Protein AF-A0A260BL63-F1 (afdb_monomer)

Sequence (81 aa):
MIRLVLAAGAAYVLGAKAGRGRYEQIRKTASAVASSPATKKAIEVGRQKLSDSLNTQPRLEPMQPIDDETQVYVPRDQLRR

Mean predicted aligned error: 10.86 Å

Radius of gyration: 28.5 Å; Cα contacts (8 Å, |Δi|>4): 35; chains: 1; bounding box: 49×20×84 Å

pLDDT: mean 85.91, std 8.04, range [59.41, 96.06]

Structure (mmCIF, N/CA/C/O backbone):
data_AF-A0A260BL63-F1
#
_entry.id   AF-A0A260BL63-F1
#
loop_
_atom_site.group_PDB
_atom_site.id
_atom_site.type_symbol
_atom_site.label_atom_id
_atom_site.label_alt_id
_atom_site.label_comp_id
_atom_site.label_asym_id
_atom_site.label_entity_id
_atom_site.label_seq_id
_atom_site.pdbx_PDB_ins_code
_atom_site.Cartn_x
_atom_site.Cartn_y
_atom_site.Cartn_z
_atom_site.occupancy
_atom_site.B_iso_or_equiv
_atom_site.auth_seq_id
_atom_site.auth_comp_id
_atom_site.auth_asym_id
_atom_site.auth_atom_id
_atom_site.pdbx_PDB_model_num
ATOM 1 N N . MET A 1 1 ? 8.097 -9.052 -44.636 1.00 85.38 1 MET A N 1
ATOM 2 C CA . MET A 1 1 ? 7.119 -9.138 -43.527 1.00 85.38 1 MET A CA 1
ATOM 3 C C . MET A 1 1 ? 7.648 -9.919 -42.325 1.00 85.38 1 MET A C 1
ATOM 5 O O . MET A 1 1 ? 7.802 -9.314 -41.276 1.00 85.38 1 MET A O 1
ATOM 9 N N . ILE A 1 2 ? 8.023 -11.200 -42.457 1.00 92.06 2 ILE A N 1
ATOM 10 C CA . ILE A 1 2 ? 8.439 -12.044 -41.310 1.00 92.06 2 ILE A CA 1
ATOM 11 C C . ILE A 1 2 ? 9.600 -11.465 -40.470 1.00 92.06 2 ILE A C 1
ATOM 13 O O . ILE A 1 2 ? 9.549 -11.479 -39.246 1.00 92.06 2 ILE A O 1
ATOM 17 N N . ARG A 1 3 ? 10.615 -10.868 -41.110 1.00 93.38 3 ARG A N 1
ATOM 18 C CA . ARG A 1 3 ? 11.778 -10.273 -40.421 1.00 93.38 3 ARG A CA 1
ATOM 19 C C . ARG A 1 3 ? 11.409 -9.089 -39.519 1.00 93.38 3 ARG A C 1
ATOM 21 O O . ARG A 1 3 ? 11.989 -8.941 -38.452 1.00 93.38 3 ARG A O 1
ATOM 28 N N . LEU A 1 4 ? 10.430 -8.280 -39.929 1.00 94.88 4 LEU A N 1
ATOM 29 C CA . LEU A 1 4 ? 9.939 -7.144 -39.140 1.00 94.88 4 LEU A CA 1
ATOM 30 C C . LEU A 1 4 ? 9.207 -7.616 -37.883 1.00 94.88 4 LEU A C 1
ATOM 32 O O . LEU A 1 4 ? 9.433 -7.079 -36.805 1.00 94.88 4 LEU A O 1
ATOM 36 N N . VAL A 1 5 ? 8.382 -8.656 -38.014 1.00 95.75 5 VAL A N 1
ATOM 37 C CA . VAL A 1 5 ? 7.662 -9.254 -36.881 1.00 95.75 5 VAL A CA 1
ATOM 38 C C . VAL A 1 5 ? 8.643 -9.838 -35.864 1.00 95.75 5 VAL A C 1
ATOM 40 O O . VAL A 1 5 ? 8.495 -9.613 -34.665 1.00 95.75 5 VAL A O 1
ATOM 43 N N . LEU A 1 6 ? 9.691 -10.521 -36.334 1.00 96.06 6 LEU A N 1
ATOM 44 C CA . LEU A 1 6 ? 10.739 -11.057 -35.463 1.00 96.06 6 LEU A CA 1
ATOM 45 C C . LEU A 1 6 ? 11.517 -9.949 -34.739 1.00 96.06 6 LEU A C 1
ATOM 47 O O . LEU A 1 6 ? 11.752 -10.055 -33.536 1.00 96.06 6 LEU A O 1
ATOM 51 N N . ALA A 1 7 ? 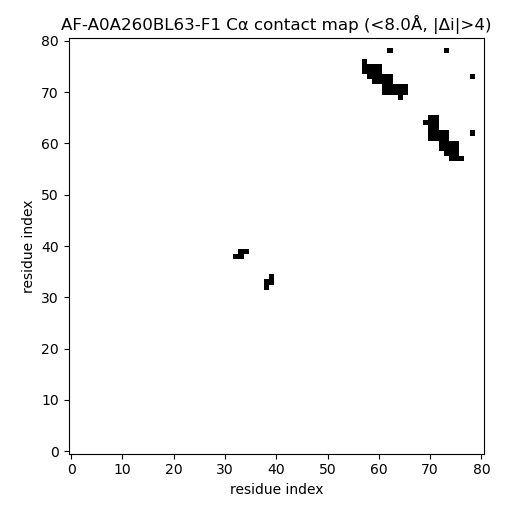11.868 -8.865 -35.436 1.00 95.81 7 ALA A N 1
ATOM 52 C CA . ALA A 1 7 ? 12.540 -7.718 -34.829 1.00 95.81 7 ALA A CA 1
ATOM 53 C C . ALA A 1 7 ? 11.661 -7.025 -33.772 1.00 95.81 7 ALA A C 1
ATOM 55 O O . ALA A 1 7 ? 12.139 -6.716 -32.682 1.00 95.81 7 ALA A O 1
ATOM 56 N N . ALA A 1 8 ? 10.368 -6.842 -34.057 1.00 96.00 8 ALA A N 1
ATOM 57 C CA . ALA A 1 8 ? 9.411 -6.270 -33.112 1.00 96.00 8 ALA A CA 1
ATOM 58 C C . ALA A 1 8 ? 9.236 -7.152 -31.864 1.00 96.00 8 ALA A C 1
ATOM 60 O O . ALA A 1 8 ? 9.256 -6.648 -30.741 1.00 96.00 8 ALA A O 1
ATOM 61 N N . GLY A 1 9 ? 9.138 -8.474 -32.043 1.00 95.88 9 GLY A N 1
ATOM 62 C CA . GLY A 1 9 ? 9.066 -9.425 -30.933 1.00 95.88 9 GLY A CA 1
ATOM 63 C C . GLY A 1 9 ? 10.318 -9.392 -30.051 1.00 95.88 9 GLY A C 1
ATOM 64 O O . GLY A 1 9 ? 10.213 -9.320 -28.827 1.00 95.88 9 GLY A O 1
ATOM 65 N N . ALA A 1 10 ? 11.507 -9.368 -30.658 1.00 95.44 10 ALA A N 1
ATOM 66 C CA . ALA A 1 10 ? 12.765 -9.261 -29.923 1.00 95.44 10 ALA A CA 1
ATOM 67 C C . ALA A 1 10 ? 12.869 -7.936 -29.148 1.00 95.44 10 ALA A C 1
ATOM 69 O O . ALA A 1 10 ? 13.230 -7.942 -27.970 1.00 95.44 10 ALA A O 1
ATOM 70 N N . ALA A 1 11 ? 12.495 -6.814 -29.773 1.00 94.62 11 ALA A N 1
ATOM 71 C CA . ALA A 1 11 ? 12.473 -5.504 -29.127 1.00 94.62 11 ALA A CA 1
ATOM 72 C C . ALA A 1 11 ? 11.516 -5.472 -27.923 1.00 94.62 11 ALA A C 1
ATOM 74 O O . ALA A 1 11 ? 11.883 -4.969 -26.862 1.00 94.62 11 ALA A O 1
ATOM 75 N N . TYR A 1 12 ? 10.327 -6.070 -28.050 1.00 93.75 12 TYR A N 1
ATOM 76 C CA . TYR A 1 12 ? 9.360 -6.167 -26.957 1.00 93.75 12 TYR A CA 1
ATOM 77 C C . TYR A 1 12 ? 9.901 -6.979 -25.774 1.00 93.75 12 TYR A C 1
ATOM 79 O O . TYR A 1 12 ? 9.840 -6.525 -24.633 1.00 93.75 12 TYR A O 1
ATOM 87 N N . VAL A 1 13 ? 10.483 -8.155 -26.032 1.00 92.62 13 VAL A N 1
ATOM 88 C CA . VAL A 1 13 ? 11.040 -9.014 -24.972 1.00 92.62 13 VAL A CA 1
ATOM 89 C C . VAL A 1 13 ? 12.223 -8.341 -24.278 1.00 92.62 13 VAL A C 1
ATOM 91 O O . VAL A 1 13 ? 12.328 -8.395 -23.051 1.00 92.62 13 VAL A O 1
ATOM 94 N N . LEU A 1 14 ? 13.104 -7.684 -25.037 1.00 91.38 14 LEU A N 1
ATOM 95 C CA . LEU A 1 14 ? 14.233 -6.938 -24.483 1.00 91.38 14 LEU A CA 1
ATOM 96 C C . LEU A 1 14 ? 13.759 -5.747 -23.640 1.00 91.38 14 LEU A C 1
ATOM 98 O O . LEU A 1 14 ? 14.236 -5.581 -22.517 1.00 91.38 14 LEU A O 1
ATOM 102 N N . GLY A 1 15 ? 12.772 -4.986 -24.122 1.00 86.25 15 GLY A N 1
ATOM 103 C CA . GLY A 1 15 ? 12.152 -3.890 -23.375 1.00 86.25 15 GLY A CA 1
ATOM 104 C C . GLY A 1 15 ? 11.475 -4.363 -22.086 1.00 86.25 15 GLY A C 1
ATOM 105 O O . GLY A 1 15 ? 11.724 -3.811 -21.015 1.00 86.25 15 GLY A O 1
ATOM 106 N N . ALA A 1 16 ? 10.699 -5.447 -22.152 1.00 86.69 16 ALA A N 1
ATOM 107 C CA . ALA A 1 16 ? 10.048 -6.044 -20.987 1.00 86.69 16 ALA A CA 1
ATOM 108 C C . ALA A 1 16 ? 11.062 -6.597 -19.966 1.00 86.69 16 ALA A C 1
ATOM 110 O O . ALA A 1 16 ? 10.855 -6.506 -18.755 1.00 86.69 16 ALA A O 1
ATOM 111 N N . LYS A 1 17 ? 12.186 -7.159 -20.429 1.00 86.00 17 LYS A N 1
ATOM 112 C CA . LYS A 1 17 ? 13.232 -7.725 -19.563 1.00 86.00 17 LYS A CA 1
ATOM 113 C C . LYS A 1 17 ? 14.102 -6.653 -18.897 1.00 86.00 17 LYS A C 1
ATOM 115 O O . LYS A 1 17 ? 14.564 -6.891 -17.779 1.00 86.00 17 LYS A O 1
ATOM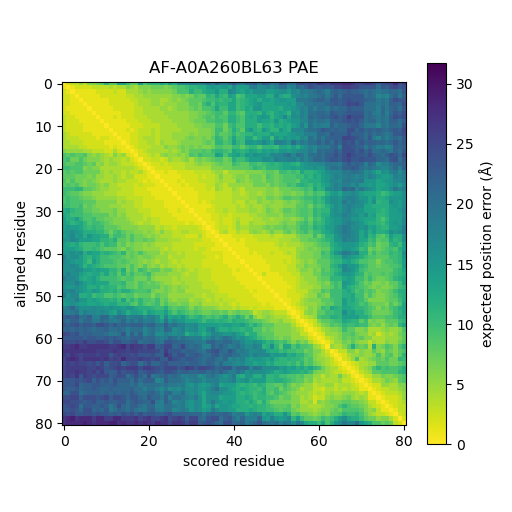 120 N N . ALA A 1 18 ? 14.302 -5.496 -19.531 1.00 84.69 18 ALA A N 1
ATOM 121 C CA . ALA A 1 18 ? 15.189 -4.435 -19.045 1.00 84.69 18 ALA A CA 1
ATOM 122 C C . ALA A 1 18 ? 14.809 -3.898 -17.648 1.00 84.69 18 ALA A C 1
ATOM 124 O O . ALA A 1 18 ? 15.683 -3.533 -16.867 1.00 84.69 18 ALA A O 1
ATOM 125 N N . GLY A 1 19 ? 13.522 -3.916 -17.286 1.00 81.94 19 GLY A N 1
ATOM 126 C CA . GLY A 1 19 ? 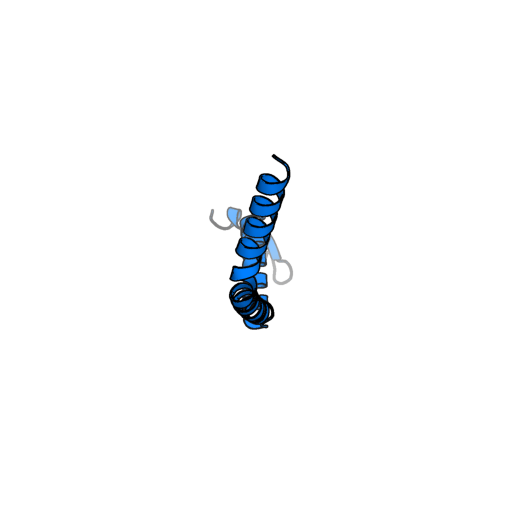13.042 -3.446 -15.979 1.00 81.94 19 GLY A CA 1
ATOM 127 C C . GLY A 1 19 ? 13.117 -4.465 -14.833 1.00 81.94 19 GLY A C 1
ATOM 128 O O . GLY A 1 19 ? 12.881 -4.101 -13.678 1.00 81.94 19 GLY A O 1
ATOM 129 N N . ARG A 1 20 ? 13.441 -5.740 -15.108 1.00 87.69 20 ARG A N 1
ATOM 130 C CA . ARG A 1 20 ? 13.288 -6.831 -14.124 1.00 87.69 20 ARG A CA 1
ATOM 131 C C . ARG A 1 20 ? 14.171 -6.649 -12.883 1.00 87.69 20 ARG A C 1
ATOM 133 O O . ARG A 1 20 ? 13.719 -6.922 -11.779 1.00 87.69 20 ARG A O 1
ATOM 140 N N . GLY A 1 21 ? 15.401 -6.153 -13.032 1.00 87.81 21 GLY A N 1
ATOM 141 C CA . GLY A 1 21 ? 16.338 -6.017 -11.906 1.00 87.81 21 GLY A CA 1
ATOM 142 C C . GLY A 1 21 ? 15.823 -5.096 -10.793 1.00 87.81 21 GLY A C 1
ATOM 143 O O . GLY A 1 21 ? 15.812 -5.476 -9.623 1.00 87.81 21 GLY A O 1
ATOM 144 N N . ARG A 1 22 ? 15.326 -3.906 -11.155 1.00 87.12 22 ARG A N 1
ATOM 145 C CA . ARG A 1 22 ? 14.745 -2.958 -10.188 1.00 87.12 22 ARG A CA 1
ATOM 146 C C . ARG A 1 22 ? 13.386 -3.429 -9.671 1.00 87.12 22 ARG A C 1
ATOM 148 O O . ARG A 1 22 ? 13.080 -3.215 -8.501 1.00 87.12 22 ARG A O 1
ATOM 155 N N . TYR A 1 23 ? 12.601 -4.102 -10.514 1.00 90.62 23 TYR A N 1
ATOM 156 C CA . TYR A 1 23 ? 11.341 -4.710 -10.093 1.00 90.62 23 TYR A CA 1
ATOM 157 C C . TYR A 1 23 ? 11.554 -5.727 -8.967 1.00 90.62 23 TYR A C 1
ATOM 159 O O . TYR A 1 23 ? 10.889 -5.635 -7.940 1.00 90.62 23 TYR A O 1
ATOM 167 N N . GLU A 1 24 ? 12.520 -6.639 -9.108 1.00 92.06 24 GLU A N 1
ATOM 168 C CA . GLU A 1 24 ? 12.812 -7.645 -8.080 1.00 92.06 24 GLU A CA 1
ATOM 169 C C . GLU A 1 24 ? 13.292 -7.019 -6.767 1.00 92.06 24 GLU A C 1
ATOM 171 O O . GLU A 1 24 ? 12.902 -7.465 -5.690 1.00 92.06 24 GLU A O 1
ATOM 176 N N . GLN A 1 25 ? 14.081 -5.941 -6.834 1.00 92.12 25 GLN A N 1
ATOM 177 C CA . GLN A 1 25 ? 14.480 -5.195 -5.638 1.00 92.12 25 GLN A CA 1
ATO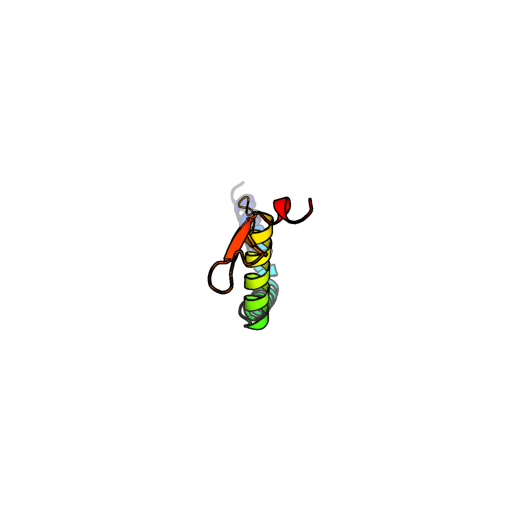M 178 C C . GLN A 1 25 ? 13.264 -4.617 -4.910 1.00 92.12 25 GLN A C 1
ATOM 180 O O . GLN A 1 25 ? 13.100 -4.846 -3.715 1.00 92.12 25 GLN A O 1
ATOM 185 N N . ILE A 1 26 ? 12.377 -3.919 -5.625 1.00 93.50 26 ILE A N 1
ATOM 186 C CA . ILE A 1 26 ? 11.161 -3.344 -5.034 1.00 93.50 26 ILE A CA 1
ATOM 187 C C . ILE A 1 26 ? 10.260 -4.453 -4.492 1.00 93.50 26 ILE A C 1
ATOM 189 O O . ILE A 1 26 ? 9.794 -4.361 -3.360 1.00 93.50 26 ILE A O 1
ATOM 193 N N . ARG A 1 27 ? 10.053 -5.524 -5.264 1.00 93.94 27 ARG A N 1
ATOM 194 C CA . ARG A 1 27 ? 9.239 -6.680 -4.878 1.00 93.94 27 ARG A CA 1
ATOM 195 C C . ARG A 1 27 ? 9.757 -7.320 -3.595 1.00 93.94 27 ARG A C 1
ATOM 197 O O . ARG A 1 27 ? 8.965 -7.594 -2.697 1.00 93.94 27 ARG A O 1
ATOM 204 N N . LYS A 1 28 ? 11.068 -7.546 -3.488 1.00 93.56 28 LYS A N 1
ATOM 205 C CA . LYS A 1 28 ? 11.687 -8.144 -2.300 1.00 93.56 28 LYS A CA 1
ATOM 206 C C . LYS A 1 28 ? 11.478 -7.264 -1.072 1.00 93.56 28 LYS A C 1
ATOM 208 O O . LYS A 1 28 ? 11.049 -7.764 -0.035 1.00 93.56 28 LYS A O 1
ATOM 213 N N . THR A 1 29 ? 11.722 -5.961 -1.197 1.00 91.19 29 THR A N 1
ATOM 214 C CA . THR A 1 29 ? 11.547 -5.011 -0.091 1.00 91.19 29 THR A CA 1
ATOM 215 C C . THR A 1 29 ? 10.077 -4.887 0.310 1.00 91.19 29 THR A C 1
ATOM 217 O O . THR A 1 29 ? 9.756 -4.968 1.491 1.00 91.19 29 THR A O 1
ATOM 220 N N . ALA A 1 30 ? 9.167 -4.787 -0.660 1.00 91.12 30 ALA A N 1
ATOM 221 C CA . ALA A 1 30 ? 7.727 -4.752 -0.418 1.00 91.12 30 ALA A CA 1
ATOM 222 C C . ALA A 1 30 ? 7.233 -6.032 0.273 1.00 91.12 30 ALA A C 1
ATOM 224 O O . ALA A 1 30 ? 6.491 -5.958 1.249 1.00 91.12 30 ALA A O 1
ATOM 225 N N . SER A 1 31 ? 7.690 -7.204 -0.181 1.00 90.25 31 SER A N 1
ATOM 226 C CA . SER A 1 31 ? 7.363 -8.488 0.445 1.00 90.25 31 SER A CA 1
ATOM 227 C C . SER A 1 31 ? 7.886 -8.571 1.878 1.00 90.25 31 SER A C 1
ATOM 229 O O . SER A 1 31 ? 7.178 -9.070 2.749 1.00 90.25 31 SER A O 1
ATOM 231 N N . ALA A 1 32 ? 9.100 -8.082 2.139 1.00 91.62 32 ALA A N 1
ATOM 232 C CA . ALA A 1 32 ? 9.673 -8.065 3.480 1.00 91.62 32 ALA A CA 1
ATOM 233 C C . ALA A 1 32 ? 8.844 -7.183 4.427 1.00 91.62 32 ALA A C 1
ATOM 235 O O . ALA A 1 32 ? 8.452 -7.638 5.502 1.00 91.62 32 ALA A O 1
ATOM 236 N N . VAL A 1 33 ? 8.493 -5.968 3.993 1.00 91.62 33 VAL A N 1
ATOM 237 C CA . VAL A 1 33 ? 7.636 -5.047 4.756 1.00 91.62 33 VAL A CA 1
ATOM 238 C C . VAL A 1 33 ? 6.266 -5.672 5.023 1.00 91.62 33 VAL A C 1
ATOM 240 O O . VAL A 1 33 ? 5.841 -5.738 6.174 1.00 91.62 33 VAL A O 1
ATOM 243 N N . ALA A 1 34 ? 5.613 -6.216 3.993 1.00 89.25 34 ALA A N 1
ATOM 244 C CA . ALA A 1 34 ? 4.311 -6.873 4.122 1.00 89.25 34 ALA A CA 1
ATOM 245 C C . ALA A 1 34 ? 4.344 -8.096 5.056 1.00 89.25 34 ALA A C 1
ATOM 247 O O . ALA A 1 34 ? 3.376 -8.371 5.762 1.00 89.25 34 ALA A O 1
ATOM 248 N N . SER A 1 35 ? 5.464 -8.824 5.091 1.00 89.00 35 SER A N 1
ATOM 249 C CA . SER A 1 35 ? 5.637 -9.987 5.966 1.00 89.00 35 SER A CA 1
ATOM 250 C C . SER A 1 35 ? 5.900 -9.632 7.434 1.00 89.00 35 SER A C 1
ATOM 252 O O . SER A 1 35 ?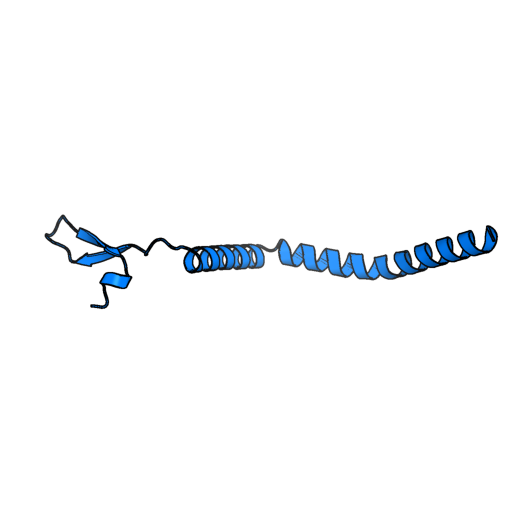 5.831 -10.522 8.289 1.00 89.00 35 SER A O 1
ATOM 254 N N . SER A 1 36 ? 6.169 -8.357 7.739 1.00 90.56 36 SER A N 1
ATOM 255 C CA . SER A 1 36 ? 6.526 -7.915 9.084 1.00 90.56 36 SER A CA 1
ATOM 256 C C . SER A 1 36 ? 5.358 -8.069 10.079 1.00 90.56 36 SER A C 1
ATOM 258 O O . SER A 1 36 ? 4.195 -7.852 9.717 1.00 90.56 36 SER A O 1
ATOM 260 N N . PRO A 1 37 ? 5.628 -8.408 11.356 1.00 88.69 37 PRO A N 1
ATOM 261 C CA . PRO A 1 37 ? 4.582 -8.545 12.373 1.00 88.69 37 PRO A CA 1
ATOM 262 C C . PRO A 1 37 ? 3.769 -7.263 12.591 1.00 88.69 37 PRO A C 1
ATOM 264 O O . PRO A 1 37 ? 2.563 -7.330 12.813 1.00 88.69 37 PRO A O 1
ATOM 267 N N . ALA A 1 38 ? 4.410 -6.095 12.501 1.00 91.25 38 ALA A N 1
ATOM 268 C CA . ALA A 1 38 ? 3.744 -4.805 12.658 1.00 91.25 38 ALA A CA 1
ATOM 269 C C . ALA A 1 38 ? 2.756 -4.533 11.512 1.00 91.25 38 ALA A C 1
ATOM 271 O O . ALA A 1 38 ? 1.613 -4.157 11.767 1.00 91.25 38 ALA A O 1
ATOM 272 N N . THR A 1 39 ? 3.154 -4.790 10.261 1.00 90.25 39 THR A N 1
ATOM 273 C CA . THR A 1 39 ? 2.265 -4.638 9.100 1.00 90.25 39 THR A CA 1
ATOM 274 C C . THR A 1 39 ? 1.099 -5.618 9.152 1.00 90.25 39 THR A C 1
ATOM 276 O O . THR A 1 39 ? -0.035 -5.216 8.908 1.00 90.25 39 THR A O 1
ATOM 279 N N . LYS A 1 40 ? 1.337 -6.877 9.541 1.00 90.81 40 LYS A N 1
ATOM 280 C CA . LYS A 1 40 ? 0.262 -7.864 9.732 1.00 90.81 40 LYS A CA 1
ATOM 281 C C . LYS A 1 40 ? -0.763 -7.401 10.768 1.00 90.81 40 LYS A C 1
ATOM 283 O O . LYS A 1 40 ? -1.952 -7.400 10.468 1.00 90.81 40 LYS A O 1
ATOM 288 N N . LYS A 1 41 ? -0.305 -6.925 11.933 1.00 91.56 41 LYS A N 1
ATOM 289 C CA . LYS A 1 41 ? -1.186 -6.356 12.967 1.00 91.56 41 LYS A CA 1
ATOM 290 C C . LYS A 1 41 ? -1.983 -5.160 12.448 1.00 91.56 41 LYS A C 1
ATOM 292 O O . LYS A 1 41 ? -3.175 -5.060 12.714 1.00 91.56 41 LYS A O 1
ATOM 297 N N . ALA A 1 42 ? -1.349 -4.267 11.688 1.00 93.12 42 ALA A N 1
ATOM 298 C CA . ALA A 1 42 ? -2.028 -3.112 11.107 1.00 93.12 42 ALA A CA 1
ATOM 299 C C . ALA A 1 42 ? -3.125 -3.523 10.108 1.00 93.12 42 ALA A C 1
ATOM 301 O O . ALA A 1 42 ? -4.230 -2.983 10.158 1.00 93.12 42 ALA A O 1
ATOM 302 N N . ILE A 1 43 ? -2.846 -4.502 9.241 1.00 92.50 43 ILE A N 1
ATOM 303 C CA . ILE A 1 43 ? -3.828 -5.059 8.297 1.00 92.50 43 ILE A CA 1
ATOM 304 C C . ILE A 1 43 ? -4.988 -5.715 9.047 1.00 92.50 43 ILE A C 1
ATOM 306 O O . ILE A 1 43 ? -6.142 -5.502 8.688 1.00 92.50 43 ILE A O 1
ATOM 310 N N . GLU A 1 44 ? -4.701 -6.492 10.088 1.00 92.12 44 GLU A N 1
ATOM 311 C CA . GLU A 1 44 ? -5.715 -7.185 10.880 1.00 92.12 44 GLU A CA 1
ATOM 312 C C . GLU A 1 44 ? -6.651 -6.206 11.597 1.00 92.12 44 GLU A C 1
ATOM 314 O O . GLU A 1 44 ? -7.868 -6.301 11.450 1.00 92.12 44 GLU A O 1
ATOM 319 N N . VAL A 1 45 ? -6.098 -5.191 12.267 1.00 93.00 45 VAL A N 1
ATOM 320 C CA . VAL A 1 45 ? -6.895 -4.120 12.883 1.00 93.00 45 VAL A CA 1
ATOM 321 C C . VAL A 1 45 ? -7.698 -3.356 11.830 1.00 93.00 45 VAL A C 1
ATOM 323 O O . VAL A 1 45 ? -8.869 -3.054 12.050 1.00 93.00 45 VAL A O 1
ATOM 326 N N . GLY A 1 46 ? -7.101 -3.058 10.674 1.00 91.88 46 GLY A N 1
ATOM 327 C CA . GLY A 1 46 ? -7.798 -2.406 9.566 1.00 91.88 46 GLY A CA 1
ATOM 328 C C . GLY A 1 46 ? -8.979 -3.233 9.054 1.00 91.88 46 GLY A C 1
ATOM 329 O O . GLY A 1 46 ? -10.074 -2.701 8.884 1.00 91.88 46 GLY A O 1
ATOM 330 N N . ARG A 1 47 ? -8.784 -4.544 8.871 1.00 92.25 47 ARG A N 1
ATOM 331 C CA . ARG A 1 47 ? -9.837 -5.478 8.457 1.00 92.25 47 ARG A CA 1
ATOM 332 C C . ARG A 1 47 ? -10.943 -5.574 9.499 1.00 92.25 47 ARG A C 1
ATOM 334 O O . ARG A 1 47 ? -12.111 -5.583 9.115 1.00 92.25 47 ARG A O 1
ATOM 341 N N . GLN A 1 48 ? -10.596 -5.613 10.784 1.00 90.00 4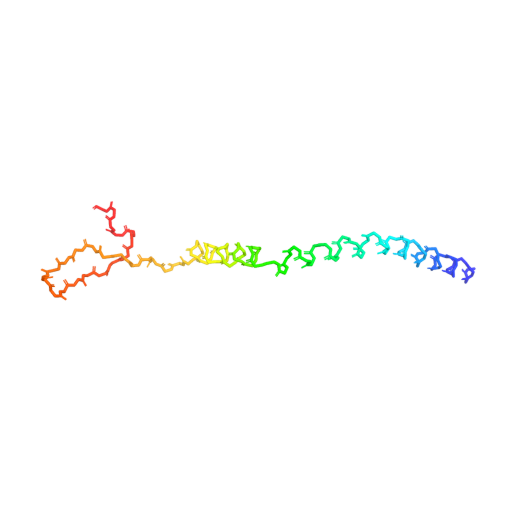8 GLN A N 1
ATOM 342 C CA . GLN A 1 48 ? -11.583 -5.630 11.859 1.00 90.00 48 GLN A CA 1
ATOM 343 C C . GLN A 1 48 ? -12.411 -4.345 11.845 1.00 90.00 48 GLN A C 1
ATOM 345 O O . GLN A 1 48 ? -13.629 -4.417 11.782 1.00 90.00 48 GLN A O 1
ATOM 350 N N . LYS A 1 49 ? -11.767 -3.174 11.776 1.00 88.75 49 LYS A N 1
ATOM 351 C CA . LYS A 1 49 ? -12.468 -1.883 11.702 1.00 88.75 49 LYS A CA 1
ATOM 352 C C . LYS A 1 49 ? -13.359 -1.754 10.471 1.00 88.75 49 LYS A C 1
ATOM 354 O O . LYS A 1 49 ? -14.450 -1.203 10.565 1.00 88.75 49 LYS A O 1
ATOM 359 N N . LEU A 1 50 ? -12.903 -2.246 9.319 1.00 90.62 50 LEU A N 1
ATOM 360 C CA . LEU A 1 50 ? -13.715 -2.253 8.106 1.00 90.62 50 LEU A CA 1
ATOM 361 C C . LEU A 1 50 ? -14.925 -3.176 8.263 1.00 90.62 50 LEU A C 1
ATOM 363 O O . LEU A 1 50 ? -16.030 -2.794 7.896 1.00 90.62 50 LEU A O 1
ATOM 367 N N . SER A 1 51 ? -14.724 -4.358 8.846 1.00 88.81 51 SER A N 1
ATOM 368 C CA . SER A 1 51 ? -15.813 -5.286 9.161 1.00 88.81 51 SER A CA 1
ATOM 369 C C . SER A 1 51 ? -16.810 -4.643 10.118 1.00 88.81 51 SER A C 1
ATOM 371 O O . SER A 1 51 ? -17.997 -4.658 9.831 1.00 88.81 51 SER A O 1
ATOM 373 N N . ASP A 1 52 ? -16.338 -4.004 11.190 1.00 86.06 52 ASP A N 1
ATOM 374 C CA . ASP A 1 52 ? -17.179 -3.299 12.161 1.00 86.06 52 ASP A CA 1
ATOM 375 C C . ASP A 1 52 ? -17.965 -2.152 11.506 1.00 86.06 52 ASP A C 1
ATOM 377 O O . ASP A 1 52 ? -19.126 -1.937 11.836 1.00 86.06 52 ASP A O 1
ATOM 381 N N . SER A 1 53 ? -17.357 -1.438 10.552 1.00 84.44 53 SER A N 1
ATOM 382 C CA . SER A 1 53 ? -18.009 -0.343 9.825 1.00 84.44 53 SER A CA 1
ATOM 383 C C . SER A 1 53 ? -19.043 -0.818 8.805 1.00 84.44 53 SER A C 1
ATOM 385 O O . SER A 1 53 ? -19.978 -0.077 8.513 1.00 84.44 53 SER A O 1
ATOM 387 N N . LEU A 1 54 ? -18.849 -1.996 8.212 1.00 87.00 54 LEU A N 1
ATOM 388 C CA . LEU A 1 54 ? -19.790 -2.591 7.261 1.00 87.00 54 LEU A CA 1
ATOM 389 C C . LEU A 1 54 ? -20.840 -3.465 7.957 1.00 87.00 54 LEU A C 1
ATOM 391 O O . LEU A 1 54 ? -21.825 -3.854 7.330 1.00 87.00 54 LEU A O 1
ATOM 395 N N . ASN A 1 55 ? -20.638 -3.795 9.235 1.00 80.62 55 ASN A N 1
ATOM 396 C CA . ASN A 1 55 ? -21.541 -4.649 9.980 1.00 80.62 55 ASN A CA 1
ATOM 397 C C . ASN A 1 55 ? -22.892 -3.950 10.155 1.00 80.62 55 ASN A C 1
ATOM 399 O O . ASN A 1 55 ? -23.012 -2.926 10.821 1.00 80.62 55 ASN A O 1
ATOM 403 N N . THR A 1 56 ? -23.918 -4.526 9.537 1.00 77.69 56 THR A N 1
ATOM 404 C CA . THR A 1 56 ? -25.297 -4.027 9.595 1.00 77.69 56 THR A CA 1
ATOM 405 C C . THR A 1 56 ? -26.002 -4.435 10.893 1.00 77.69 56 THR A C 1
ATOM 407 O O . THR A 1 56 ? -27.087 -3.941 11.185 1.00 77.69 56 THR A O 1
ATOM 410 N N . GLN A 1 57 ? -25.407 -5.332 11.687 1.00 78.50 57 GLN A N 1
ATOM 411 C CA . GLN A 1 57 ? -25.940 -5.696 12.996 1.00 78.50 57 GLN A CA 1
ATOM 412 C C . GLN A 1 57 ? -25.558 -4.626 14.023 1.00 78.50 57 GLN A C 1
ATOM 414 O O . GLN A 1 57 ? -24.370 -4.322 14.177 1.00 78.50 57 GLN A O 1
ATOM 419 N N . PRO A 1 58 ? -26.529 -4.063 14.756 1.00 69.62 58 PRO A N 1
ATOM 420 C CA . PRO A 1 58 ? -26.226 -3.069 15.763 1.00 69.62 58 PRO A CA 1
ATOM 421 C C . PRO A 1 58 ? -25.475 -3.713 16.931 1.00 69.62 58 PRO A C 1
ATOM 423 O O . PRO A 1 58 ? -25.850 -4.768 17.445 1.00 69.62 58 PRO A O 1
ATOM 426 N N . ARG A 1 59 ? -24.385 -3.068 17.352 1.00 73.88 59 ARG A N 1
ATOM 427 C CA . ARG A 1 59 ? -23.569 -3.543 18.471 1.00 73.88 59 ARG A CA 1
ATOM 428 C C . ARG A 1 59 ? -24.395 -3.483 19.753 1.00 73.88 59 ARG A C 1
ATOM 430 O O . ARG A 1 59 ? -24.926 -2.421 20.078 1.00 73.88 59 ARG A O 1
ATOM 437 N N . LEU A 1 60 ? -24.496 -4.614 20.447 1.00 80.94 60 LEU A N 1
ATOM 438 C CA . LEU A 1 60 ? -25.167 -4.686 21.737 1.00 80.94 60 LEU A CA 1
ATOM 439 C C . LEU A 1 60 ? -24.276 -4.066 22.816 1.00 80.94 60 LEU A C 1
ATOM 441 O O . LEU A 1 60 ? -23.092 -4.387 22.912 1.00 80.94 60 LEU A O 1
ATOM 445 N N . GLU A 1 61 ? -24.85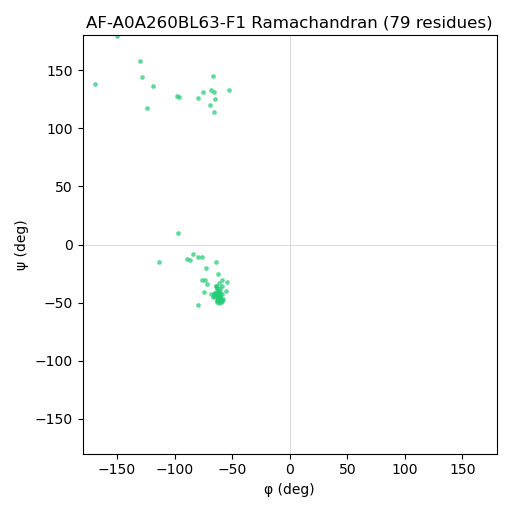2 -3.188 23.619 1.00 77.44 61 GLU A N 1
ATOM 446 C CA . GLU A 1 61 ? -24.205 -2.532 24.747 1.00 77.44 61 GLU A CA 1
ATOM 447 C C . GLU A 1 61 ? -25.102 -2.714 25.989 1.00 77.44 61 GLU A C 1
ATOM 449 O O . GLU A 1 61 ? -26.333 -2.733 25.859 1.00 77.44 61 GLU A O 1
ATOM 454 N N . PRO A 1 62 ? -24.525 -2.892 27.188 1.00 75.75 62 PRO A N 1
ATOM 455 C CA . PRO A 1 62 ? -25.306 -3.000 28.415 1.00 75.75 62 PRO A CA 1
ATOM 456 C C . PRO A 1 62 ? -25.947 -1.641 28.743 1.00 75.75 62 PRO A C 1
ATOM 458 O O . PRO A 1 62 ? -25.237 -0.653 28.921 1.00 75.75 62 PRO A O 1
ATOM 461 N N . MET A 1 63 ? -27.282 -1.582 28.803 1.00 72.00 63 MET A N 1
ATOM 462 C CA . MET A 1 63 ? -28.020 -0.353 29.157 1.00 72.00 63 MET A CA 1
ATOM 463 C C . MET A 1 63 ? -28.042 -0.126 30.660 1.00 72.00 63 MET A C 1
ATOM 465 O O . MET A 1 63 ? -27.764 0.972 31.133 1.00 72.00 63 MET A O 1
ATOM 469 N N . GLN A 1 64 ? -28.467 -1.153 31.397 1.00 69.94 64 GLN A N 1
ATOM 470 C CA . GLN A 1 64 ? -28.772 -1.030 32.811 1.00 69.94 64 GLN A CA 1
ATOM 471 C C . GLN A 1 64 ? -28.962 -2.419 33.437 1.00 69.94 64 GLN A C 1
ATOM 473 O O . GLN A 1 64 ? -29.587 -3.283 32.806 1.00 69.94 64 GLN A O 1
ATOM 478 N N . PRO A 1 65 ? -28.438 -2.656 34.649 1.00 70.62 65 PRO A N 1
ATOM 479 C CA . PRO A 1 65 ? -28.841 -3.805 35.448 1.00 70.62 65 PRO A CA 1
ATOM 480 C C . PRO A 1 65 ? -30.317 -3.656 35.849 1.00 70.62 65 PRO A C 1
ATOM 482 O O . PRO A 1 65 ? -30.734 -2.587 36.296 1.00 70.62 65 PRO A O 1
ATOM 485 N N . ILE A 1 66 ? -31.109 -4.711 35.638 1.00 76.75 66 ILE A N 1
ATOM 486 C CA . ILE A 1 66 ? -32.475 -4.829 36.179 1.00 76.75 66 ILE A CA 1
ATOM 487 C C . ILE A 1 66 ? -32.393 -5.129 37.680 1.00 76.75 66 ILE A C 1
ATOM 489 O O . ILE A 1 66 ? -33.155 -4.571 38.467 1.00 76.75 66 ILE A O 1
ATOM 493 N N . ASP A 1 67 ? -31.449 -5.989 38.052 1.00 80.94 67 ASP A N 1
ATOM 494 C CA . ASP A 1 67 ? -31.101 -6.386 39.412 1.00 80.94 67 ASP A CA 1
ATOM 495 C C . ASP A 1 67 ? -29.598 -6.738 39.469 1.00 80.94 67 ASP A C 1
ATOM 497 O O . ASP A 1 67 ? -28.899 -6.647 38.454 1.00 80.94 67 ASP A O 1
ATOM 501 N N . ASP A 1 68 ? -29.089 -7.109 40.648 1.00 78.75 68 ASP A N 1
ATOM 502 C CA . ASP A 1 68 ? -27.660 -7.393 40.860 1.00 78.75 68 ASP A CA 1
ATOM 503 C C . ASP A 1 68 ? -27.143 -8.605 40.053 1.00 78.75 68 ASP A C 1
ATOM 505 O O . ASP A 1 68 ? -25.930 -8.758 39.890 1.00 78.75 68 ASP A O 1
ATOM 509 N N . GLU A 1 69 ? -28.033 -9.449 39.511 1.00 81.69 69 GLU A N 1
ATOM 510 C CA . GLU A 1 69 ? -27.685 -10.652 38.741 1.00 81.69 69 GLU A CA 1
ATOM 511 C C . GLU A 1 69 ? -28.080 -10.571 37.248 1.00 81.69 69 GLU A C 1
ATOM 513 O O . GLU A 1 69 ? -27.574 -11.345 36.430 1.00 81.69 69 GLU A O 1
ATOM 518 N N . THR A 1 70 ? -28.932 -9.618 36.856 1.00 77.56 70 THR A N 1
ATOM 519 C CA . THR A 1 70 ? -29.571 -9.558 35.535 1.00 77.56 70 THR A CA 1
ATOM 520 C C . THR A 1 70 ? -29.285 -8.239 34.828 1.00 77.56 70 THR A C 1
ATOM 522 O O . THR A 1 70 ? -29.730 -7.165 35.234 1.00 77.56 70 THR A O 1
ATOM 525 N N . GLN A 1 71 ? -28.609 -8.324 33.681 1.00 79.94 71 GLN A N 1
ATOM 526 C CA . GLN A 1 71 ? -28.284 -7.179 32.827 1.00 79.94 71 GLN A CA 1
ATOM 527 C C . GLN A 1 71 ? -28.904 -7.309 31.432 1.00 79.94 71 GLN A C 1
ATOM 529 O O . GLN A 1 71 ? -28.856 -8.375 30.813 1.00 79.94 71 GLN A O 1
ATOM 534 N N . VAL A 1 72 ? -29.469 -6.210 30.920 1.00 80.69 72 VAL A N 1
ATOM 535 C CA . VAL A 1 72 ? -30.083 -6.165 29.582 1.00 80.69 72 VAL A CA 1
ATOM 536 C C . VAL A 1 72 ? -29.111 -5.588 28.562 1.00 80.69 72 VAL A C 1
ATOM 538 O O . VAL A 1 72 ? -28.592 -4.479 28.717 1.00 80.69 72 VAL A O 1
ATOM 541 N N . TYR A 1 73 ? -28.922 -6.333 27.475 1.00 79.75 73 TYR A N 1
ATOM 542 C CA . TYR A 1 73 ? -28.153 -5.917 26.309 1.00 79.75 73 TYR A CA 1
ATOM 543 C C . TYR A 1 73 ? -29.084 -5.356 25.239 1.00 79.75 73 TYR A C 1
ATOM 545 O O . TYR A 1 73 ? -30.019 -6.039 24.819 1.00 79.75 73 TYR A O 1
ATOM 553 N N . VAL A 1 74 ? -28.812 -4.143 24.755 1.00 80.69 74 VAL A N 1
ATOM 554 C CA . VAL A 1 74 ? -29.591 -3.536 23.665 1.00 80.6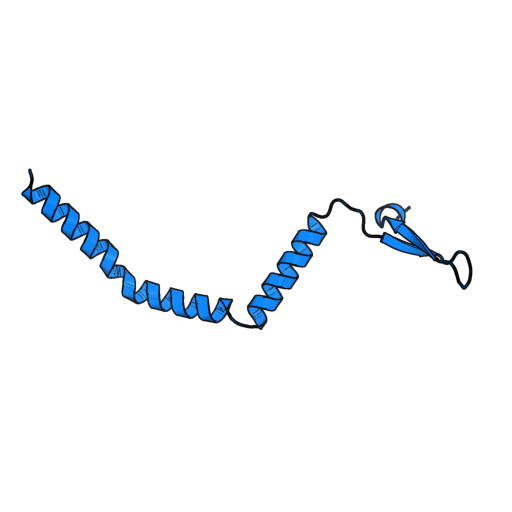9 74 VAL A CA 1
ATOM 555 C C . VAL A 1 74 ? -28.694 -2.995 22.550 1.00 80.69 74 VAL A C 1
ATOM 557 O O . VAL A 1 74 ? -27.535 -2.657 22.795 1.00 80.69 74 VAL A O 1
ATOM 560 N N . PRO A 1 75 ? -29.238 -2.836 21.336 1.00 81.00 75 PRO A N 1
ATOM 561 C CA . PRO A 1 75 ? -28.608 -2.101 20.243 1.00 81.00 75 PRO A CA 1
ATOM 562 C C . PRO A 1 75 ? -28.158 -0.675 20.623 1.00 81.00 75 PRO A C 1
ATOM 564 O O . PRO A 1 75 ? -28.923 0.105 21.189 1.00 81.00 75 PRO A O 1
ATOM 567 N N . ARG A 1 76 ? -26.921 -0.297 20.270 1.00 76.62 76 ARG A N 1
ATOM 568 C CA . ARG A 1 76 ? -26.318 1.022 20.564 1.00 76.62 76 ARG A CA 1
ATOM 569 C C . ARG A 1 76 ? -27.138 2.227 20.082 1.00 76.62 76 ARG A C 1
ATOM 571 O O . ARG A 1 76 ? -27.086 3.290 20.693 1.00 76.62 76 ARG A O 1
ATOM 578 N N . ASP A 1 77 ? -27.868 2.095 18.986 1.00 78.31 77 ASP A N 1
ATOM 579 C CA . ASP A 1 77 ? -28.779 3.115 18.459 1.00 78.31 77 ASP A CA 1
ATOM 580 C C . ASP A 1 77 ? -29.935 3.439 19.420 1.00 78.31 77 ASP A C 1
ATOM 582 O O . ASP A 1 77 ? -30.430 4.565 19.418 1.00 78.31 77 ASP A O 1
ATOM 586 N N . GLN A 1 78 ? -30.301 2.504 20.300 1.00 75.44 78 GLN A N 1
ATOM 587 C CA . GLN A 1 78 ? -31.334 2.698 21.319 1.00 75.44 78 GLN A CA 1
ATOM 588 C C . GLN A 1 78 ? -30.802 3.326 22.620 1.00 75.44 78 GLN A C 1
ATOM 590 O O . GLN A 1 78 ? -31.602 3.821 23.405 1.00 75.44 78 GLN A O 1
ATOM 595 N N . LEU A 1 79 ? -29.476 3.382 22.829 1.00 71.88 79 LEU A N 1
ATOM 596 C CA . LEU A 1 79 ? -28.851 4.000 24.015 1.00 71.88 79 LEU A CA 1
ATOM 597 C C . LEU A 1 79 ? -28.907 5.539 24.035 1.00 71.88 79 LEU A C 1
ATOM 599 O O . LEU A 1 79 ? -28.677 6.147 25.074 1.00 71.88 79 LEU A O 1
ATOM 603 N N . ARG A 1 80 ? -29.104 6.191 22.882 1.00 67.25 80 ARG A N 1
ATOM 604 C CA . ARG A 1 80 ? -29.006 7.659 22.727 1.00 67.25 80 ARG A CA 1
ATOM 605 C C . ARG A 1 80 ? -30.353 8.395 22.786 1.00 67.25 80 ARG A C 1
ATOM 607 O O . ARG A 1 80 ? -30.383 9.572 22.423 1.00 67.25 80 ARG A O 1
ATOM 614 N N . ARG A 1 81 ? -31.440 7.715 23.161 1.00 59.41 81 ARG A N 1
ATOM 615 C CA . ARG A 1 81 ? -32.774 8.323 23.303 1.00 59.41 81 ARG A CA 1
ATOM 616 C C . ARG A 1 81 ? -32.982 8.971 24.660 1.00 59.41 81 ARG A C 1
ATOM 618 O O . ARG A 1 81 ? -32.488 8.408 25.655 1.00 59.41 81 ARG A O 1
#

Solvent-accessible surface area (backbone atoms only — not comparable to full-atom values): 4827 Å² total; per-residue (Å²): 112,71,68,58,56,52,50,52,51,51,51,49,54,51,59,64,53,70,5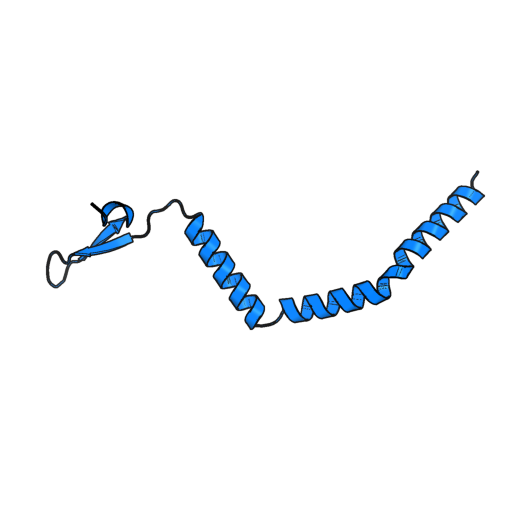4,46,70,63,48,52,53,51,49,52,51,52,51,52,53,60,67,31,71,66,47,44,50,51,52,51,52,50,52,49,52,49,48,62,72,68,48,85,68,68,58,68,40,78,77,52,67,82,49,102,88,44,72,47,72,40,44,52,82,68,70,79,112

Foldseek 3Di:
DVVVVVVVVVVVVCVVVVCVVVVVVVVVVVVVVCPDPVNVVVVVVVVVVVCVVPDPDFDWDFQDAPDPVRTDTDGPVVNPD

Secondary structure (DSSP, 8-state):
-HHHHHHHHHHHHHHHHHTHHHHHHHHHHHHHHHHSHHHHHHHHHHHHHHHHHH--SPPEEEEEESSSS-EEEEEGGGTT-